Protein AF-A0A7V9H3V3-F1 (afdb_monomer_lite)

Sequence (67 aa):
MNGKDEPRLPRGYRLNEGQPDFVFLIRPDGSQAAVFSGLGASAGSIEETAQRDLQERPPEEEGVEGG

Foldseek 3Di:
DDDDQAAPADPQWDWDPVDCQWIFIAHNVRDTQDIDGNVPDGSVVSNVSRVVSVVPDDPPPPDDDDD

Structure (mmCIF, N/CA/C/O backbone):
data_AF-A0A7V9H3V3-F1
#
_entry.id   AF-A0A7V9H3V3-F1
#
loop_
_atom_site.group_PDB
_atom_site.id
_atom_site.type_symbol
_atom_site.label_atom_id
_atom_site.label_alt_id
_atom_site.label_comp_id
_atom_site.label_asym_id
_atom_site.label_entity_id
_atom_site.label_seq_id
_atom_site.pdbx_PDB_ins_code
_atom_site.Cartn_x
_atom_site.Cartn_y
_atom_site.Cartn_z
_atom_site.occupancy
_atom_site.B_iso_or_equiv
_atom_site.auth_seq_id
_atom_site.auth_comp_id
_atom_site.auth_asym_id
_atom_site.auth_atom_id
_atom_site.pdbx_PDB_model_num
ATOM 1 N N . MET A 1 1 ? 18.620 -14.171 -8.605 1.00 48.88 1 MET A N 1
ATOM 2 C CA . MET A 1 1 ? 17.143 -14.181 -8.599 1.00 48.88 1 MET A CA 1
ATOM 3 C C . MET A 1 1 ? 16.698 -14.749 -7.259 1.00 48.88 1 MET A C 1
ATOM 5 O O . MET A 1 1 ? 16.731 -15.959 -7.110 1.00 48.88 1 MET A O 1
ATOM 9 N N . ASN A 1 2 ? 16.432 -13.916 -6.248 1.00 35.25 2 ASN A N 1
ATOM 10 C CA . ASN A 1 2 ? 15.996 -14.402 -4.932 1.00 35.25 2 ASN A CA 1
ATOM 11 C C . ASN A 1 2 ? 15.173 -13.333 -4.195 1.00 35.25 2 ASN A C 1
ATOM 13 O O . ASN A 1 2 ? 15.743 -12.402 -3.642 1.00 35.25 2 ASN A O 1
ATOM 17 N N . GLY A 1 3 ? 13.850 -13.528 -4.176 1.00 42.00 3 GLY A N 1
ATOM 18 C CA . GLY A 1 3 ? 12.970 -13.117 -3.081 1.00 42.00 3 GLY A CA 1
ATOM 19 C C . GLY A 1 3 ? 12.287 -11.744 -3.153 1.00 42.00 3 GLY A C 1
ATOM 20 O O . GLY A 1 3 ? 12.783 -10.804 -2.555 1.00 42.00 3 GLY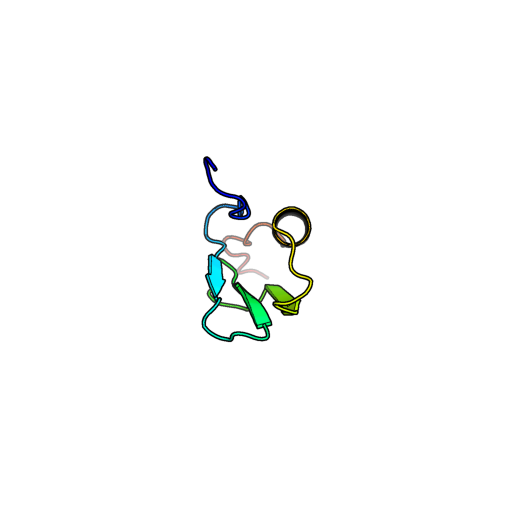 A O 1
ATOM 21 N N . LYS A 1 4 ? 11.054 -11.721 -3.678 1.00 54.75 4 LYS A N 1
ATOM 22 C CA . LYS A 1 4 ? 9.927 -10.939 -3.124 1.00 54.75 4 LYS A CA 1
ATOM 23 C C . LYS A 1 4 ? 10.045 -9.399 -3.153 1.00 54.75 4 LYS A C 1
ATOM 25 O O . LYS A 1 4 ? 10.091 -8.782 -2.096 1.00 54.75 4 LYS A O 1
ATOM 30 N N . ASP A 1 5 ? 9.927 -8.768 -4.321 1.00 63.47 5 ASP A N 1
ATOM 31 C CA . ASP A 1 5 ? 9.479 -7.359 -4.426 1.00 63.47 5 ASP A CA 1
ATOM 32 C C . ASP A 1 5 ? 7.957 -7.242 -4.172 1.00 63.47 5 ASP A C 1
ATOM 34 O O . ASP A 1 5 ? 7.223 -6.560 -4.882 1.00 63.47 5 ASP A O 1
ATOM 38 N N . GLU A 1 6 ? 7.451 -7.975 -3.180 1.00 73.88 6 GLU A N 1
ATOM 39 C CA . GLU A 1 6 ? 6.049 -7.923 -2.779 1.00 73.88 6 GLU A CA 1
ATOM 40 C C . GLU A 1 6 ? 5.910 -6.813 -1.726 1.00 73.88 6 GLU A C 1
ATOM 42 O O . GLU A 1 6 ? 6.628 -6.849 -0.718 1.00 73.88 6 GLU A O 1
ATOM 47 N N . PRO A 1 7 ? 5.031 -5.817 -1.929 1.00 81.81 7 PRO A N 1
ATOM 48 C CA . PRO A 1 7 ? 4.873 -4.717 -0.987 1.00 81.81 7 PRO A CA 1
ATOM 49 C C . PRO A 1 7 ? 4.478 -5.237 0.394 1.00 81.81 7 PRO A C 1
ATOM 51 O O . PRO A 1 7 ? 3.535 -6.019 0.542 1.00 81.81 7 PRO A O 1
ATOM 54 N N . ARG A 1 8 ? 5.178 -4.787 1.439 1.00 88.31 8 ARG A N 1
ATOM 55 C CA . ARG A 1 8 ? 4.887 -5.159 2.827 1.00 88.31 8 ARG A CA 1
ATOM 56 C C . ARG A 1 8 ? 3.726 -4.324 3.342 1.00 88.31 8 ARG A C 1
ATOM 58 O O . ARG A 1 8 ? 3.881 -3.308 4.017 1.00 88.31 8 ARG A O 1
ATOM 65 N N . LEU A 1 9 ? 2.534 -4.782 3.000 1.00 89.44 9 LEU A N 1
ATOM 66 C CA . LEU A 1 9 ? 1.308 -4.112 3.383 1.00 89.44 9 LEU A CA 1
ATOM 67 C C . LEU A 1 9 ? 1.050 -4.190 4.899 1.00 89.44 9 LEU A C 1
ATOM 69 O O . LEU A 1 9 ? 1.355 -5.209 5.533 1.00 89.44 9 LEU A O 1
ATOM 73 N N . PRO A 1 10 ? 0.437 -3.150 5.493 1.00 89.19 10 PRO A N 1
ATOM 74 C CA . PRO A 1 10 ? -0.053 -3.213 6.860 1.00 89.19 10 PRO A CA 1
ATOM 75 C C . PRO A 1 10 ? -1.102 -4.316 7.035 1.00 89.19 10 PRO A C 1
ATOM 77 O O . PRO A 1 10 ? -1.744 -4.768 6.084 1.00 89.19 10 PRO A O 1
ATOM 80 N N . ARG A 1 11 ? -1.308 -4.753 8.280 1.00 87.38 11 ARG A N 1
ATOM 81 C CA . ARG A 1 11 ? -2.184 -5.890 8.585 1.00 87.38 11 ARG A CA 1
ATOM 82 C C . ARG A 1 11 ? -3.597 -5.672 8.027 1.00 87.38 11 ARG A C 1
ATOM 84 O O . ARG A 1 11 ? -4.265 -4.706 8.371 1.00 87.38 11 ARG A O 1
ATOM 91 N N . GLY A 1 12 ? -4.045 -6.613 7.197 1.00 89.12 12 GLY A N 1
ATOM 92 C CA . GLY A 1 12 ? -5.381 -6.625 6.598 1.00 89.12 12 GLY A CA 1
ATOM 93 C C . GLY A 1 12 ? -5.486 -5.921 5.243 1.00 89.12 12 GLY A C 1
ATOM 94 O O . GLY A 1 12 ? -6.434 -6.208 4.518 1.00 89.12 12 GLY A O 1
ATOM 95 N N . TYR A 1 13 ? -4.510 -5.092 4.861 1.00 91.88 13 TYR A N 1
ATOM 96 C CA . TYR A 1 13 ? -4.432 -4.563 3.501 1.00 91.88 13 TYR A CA 1
ATOM 97 C C . TYR A 1 13 ? -4.033 -5.668 2.528 1.00 91.88 13 TYR A C 1
ATOM 99 O O . TYR A 1 13 ? -3.263 -6.571 2.869 1.00 91.88 13 TYR A O 1
ATOM 107 N N . ARG A 1 14 ? -4.567 -5.603 1.309 1.00 92.25 14 ARG A N 1
ATOM 108 C CA . ARG A 1 14 ? -4.290 -6.574 0.247 1.00 92.25 14 ARG A CA 1
ATOM 109 C C . ARG A 1 14 ? -4.183 -5.877 -1.096 1.00 92.25 14 ARG A C 1
ATOM 111 O O . ARG A 1 14 ? -4.832 -4.859 -1.319 1.00 92.25 14 ARG A O 1
ATOM 118 N N . LEU A 1 15 ? -3.404 -6.463 -1.995 1.00 89.38 15 LEU A N 1
ATOM 119 C CA . LEU A 1 15 ? -3.447 -6.093 -3.399 1.00 89.38 15 LEU A CA 1
ATOM 120 C C . LEU A 1 15 ? -4.494 -6.915 -4.138 1.00 89.38 15 LEU A C 1
ATOM 122 O O . LEU A 1 15 ? -4.642 -8.115 -3.907 1.00 89.38 15 LEU A O 1
ATOM 126 N N . ASN A 1 16 ? -5.198 -6.256 -5.047 1.00 88.25 16 ASN A N 1
ATOM 127 C CA . ASN A 1 16 ? -5.968 -6.908 -6.087 1.00 88.25 16 ASN A CA 1
ATOM 128 C C . ASN A 1 16 ? -5.294 -6.625 -7.435 1.00 88.25 16 ASN A C 1
ATOM 130 O O . ASN A 1 16 ? -5.405 -5.530 -7.985 1.00 88.25 16 ASN A O 1
ATOM 134 N N . GLU A 1 17 ? -4.583 -7.636 -7.930 1.00 81.62 17 GLU A N 1
ATOM 135 C CA . GLU A 1 17 ? -3.828 -7.639 -9.192 1.00 81.62 17 GLU A CA 1
ATOM 136 C C . GLU A 1 17 ? -4.615 -8.333 -10.319 1.00 81.62 17 GLU A C 1
ATOM 138 O O . GLU A 1 17 ? -4.055 -8.757 -11.326 1.00 81.62 17 GLU A O 1
ATOM 143 N N . GLY A 1 18 ? -5.939 -8.479 -10.172 1.00 76.56 18 GLY A N 1
ATOM 144 C CA . GLY A 1 18 ? -6.798 -9.131 -11.168 1.00 76.56 18 GLY A CA 1
ATOM 145 C C . GLY A 1 18 ? -6.924 -8.384 -12.505 1.00 76.56 18 GLY A C 1
ATOM 146 O O . GLY A 1 18 ? -7.680 -8.818 -13.375 1.00 76.56 18 GLY A O 1
ATOM 147 N N . GLN A 1 19 ? -6.234 -7.253 -12.674 1.00 76.31 19 GLN A N 1
ATOM 148 C CA . GLN A 1 19 ? -6.193 -6.454 -13.895 1.00 76.31 19 GLN A CA 1
ATOM 149 C C . GLN A 1 19 ? -4.727 -6.230 -14.306 1.00 76.31 19 GLN A C 1
ATOM 151 O O . GLN A 1 19 ? -3.925 -5.822 -13.472 1.00 76.31 19 GLN A O 1
ATOM 156 N N . PRO A 1 20 ? -4.360 -6.448 -15.581 1.00 76.69 20 PRO A N 1
ATOM 157 C CA . PRO A 1 20 ? -2.976 -6.280 -16.032 1.00 76.69 20 PRO A CA 1
ATOM 158 C C . PRO A 1 20 ? -2.511 -4.816 -16.001 1.00 76.69 20 PRO A C 1
ATOM 160 O O . PRO A 1 20 ? -1.331 -4.542 -15.802 1.00 76.69 20 PRO A O 1
ATOM 163 N N . ASP A 1 21 ? -3.438 -3.872 -16.167 1.00 87.19 21 ASP A N 1
ATOM 164 C CA . ASP A 1 21 ? -3.134 -2.442 -16.246 1.00 87.19 21 ASP A CA 1
ATOM 165 C C . ASP A 1 21 ? -3.237 -1.716 -14.901 1.00 87.19 21 ASP A C 1
ATOM 167 O O . ASP A 1 21 ? -2.775 -0.580 -14.786 1.00 87.19 21 ASP A O 1
ATOM 171 N N . PHE A 1 22 ? -3.820 -2.348 -13.877 1.00 88.00 22 PHE A N 1
ATOM 172 C CA . PHE A 1 22 ? -4.120 -1.698 -12.603 1.00 88.00 22 PHE A CA 1
ATOM 173 C C . PHE A 1 22 ? -3.905 -2.620 -11.410 1.00 88.00 22 PHE A C 1
ATOM 175 O O . PHE A 1 22 ? -4.384 -3.750 -11.375 1.00 88.00 22 PHE A O 1
ATOM 182 N N . VAL A 1 23 ? -3.261 -2.073 -10.385 1.00 89.44 23 VAL A N 1
ATOM 183 C CA . VAL A 1 23 ? -3.114 -2.699 -9.075 1.00 89.44 23 VAL A CA 1
ATOM 184 C C . VAL A 1 23 ? -3.954 -1.900 -8.089 1.00 89.44 23 VAL A C 1
ATOM 186 O O . VAL A 1 23 ? -3.737 -0.702 -7.898 1.00 89.44 23 VAL A O 1
ATOM 189 N N . PHE A 1 24 ? -4.920 -2.558 -7.456 1.00 91.88 24 PHE A N 1
ATOM 190 C CA . PHE A 1 24 ? -5.784 -1.922 -6.465 1.00 91.88 24 PHE A CA 1
ATOM 191 C C . PHE A 1 2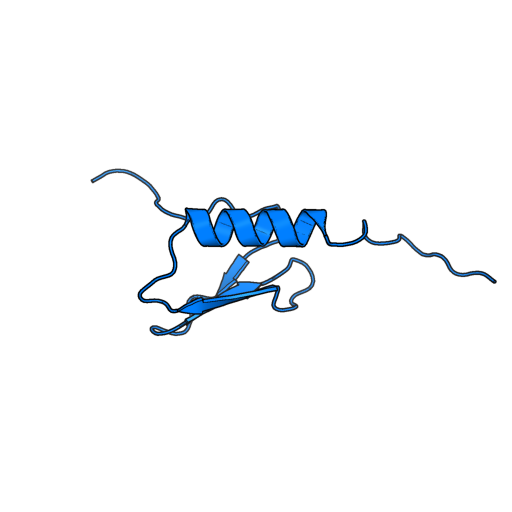4 ? -5.298 -2.267 -5.064 1.00 91.88 24 PHE A C 1
ATOM 193 O O . PHE A 1 24 ? -5.136 -3.440 -4.730 1.00 91.88 24 PHE A O 1
ATOM 200 N N . LEU A 1 25 ? -5.109 -1.251 -4.228 1.00 92.69 25 LEU A N 1
ATOM 201 C CA . LEU A 1 25 ? -4.859 -1.433 -2.806 1.00 92.69 25 LEU A CA 1
ATOM 202 C C . LEU A 1 25 ? -6.199 -1.467 -2.073 1.00 92.69 25 LEU A C 1
ATOM 204 O O . LEU A 1 25 ? -6.937 -0.480 -2.063 1.00 92.69 25 LEU A O 1
ATOM 2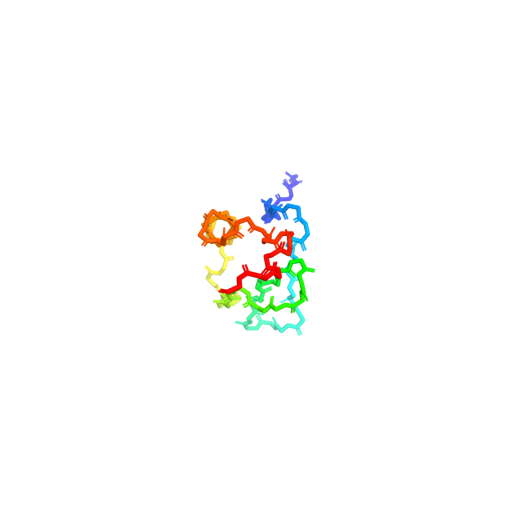08 N N . ILE A 1 26 ? -6.502 -2.605 -1.462 1.00 93.81 26 ILE A N 1
ATOM 209 C CA . ILE A 1 26 ? -7.751 -2.870 -0.754 1.00 93.81 26 ILE A CA 1
ATOM 210 C C . ILE A 1 26 ? -7.489 -2.842 0.750 1.00 93.81 26 ILE A C 1
ATOM 212 O O . ILE A 1 26 ? -6.542 -3.462 1.241 1.00 93.81 26 ILE A O 1
ATOM 216 N N . ARG A 1 27 ? -8.334 -2.109 1.471 1.00 92.44 27 ARG A N 1
ATOM 217 C CA . ARG A 1 27 ? -8.323 -1.982 2.928 1.00 92.44 27 ARG A CA 1
ATOM 218 C C . ARG A 1 27 ? -8.840 -3.257 3.606 1.00 92.44 27 ARG A C 1
ATOM 220 O O . ARG A 1 27 ? -9.534 -4.053 2.972 1.00 92.44 27 ARG A O 1
ATOM 227 N N . PRO A 1 28 ? -8.589 -3.426 4.917 1.00 90.06 28 PRO A N 1
ATOM 228 C CA . PRO A 1 28 ? -9.142 -4.540 5.687 1.00 90.06 28 PRO A CA 1
ATOM 229 C C . PRO A 1 28 ? -10.677 -4.621 5.669 1.00 90.06 28 PRO A C 1
ATOM 231 O O . PRO A 1 28 ? -11.216 -5.722 5.735 1.00 90.06 28 PRO A O 1
ATOM 234 N N . ASP A 1 29 ? -11.371 -3.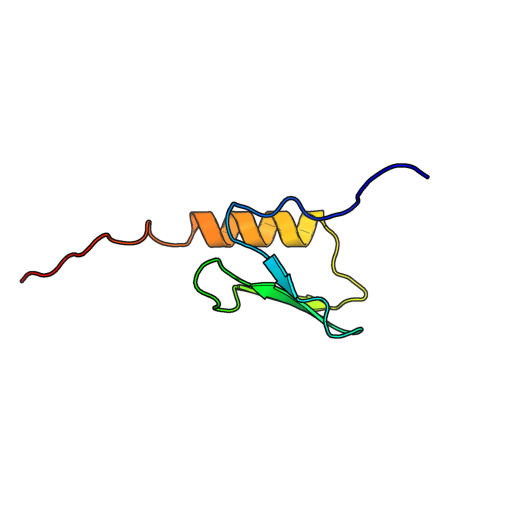481 5.560 1.00 88.56 29 ASP A N 1
ATOM 235 C CA . ASP A 1 29 ? -12.839 -3.410 5.500 1.00 88.56 29 ASP A CA 1
ATOM 236 C C . ASP A 1 29 ? -13.414 -3.787 4.118 1.00 88.56 29 ASP A C 1
ATOM 238 O O . ASP A 1 29 ? -14.624 -3.911 3.954 1.00 88.56 29 ASP A O 1
ATOM 242 N N . GLY A 1 30 ? -12.545 -3.999 3.123 1.00 89.56 30 GLY A N 1
ATOM 243 C CA . GLY A 1 30 ? -12.917 -4.306 1.743 1.00 89.56 30 GLY A CA 1
ATOM 244 C C . GLY A 1 30 ? -13.030 -3.081 0.833 1.00 89.56 30 GLY A C 1
ATOM 245 O O . GLY A 1 30 ? -13.086 -3.251 -0.385 1.00 89.56 30 GLY A O 1
ATOM 246 N N . SER A 1 31 ? -13.005 -1.857 1.373 1.00 90.25 31 SER A N 1
ATOM 247 C CA . SER A 1 31 ? -12.954 -0.635 0.564 1.00 90.25 31 SER A CA 1
ATOM 248 C C . SER A 1 31 ? -11.615 -0.458 -0.150 1.00 90.25 31 SER A C 1
ATOM 250 O O . SER A 1 31 ? -10.564 -0.912 0.300 1.00 90.25 31 SER A O 1
ATOM 252 N N . GLN A 1 32 ? -11.634 0.263 -1.266 1.00 92.94 32 GLN A N 1
ATOM 253 C CA . GLN A 1 32 ? -10.428 0.613 -2.008 1.00 92.94 32 GLN A CA 1
ATOM 254 C C . GLN A 1 32 ? -9.718 1.809 -1.353 1.00 92.94 32 GLN A C 1
ATOM 256 O O . GLN A 1 32 ? -10.320 2.869 -1.195 1.00 92.94 32 GLN A O 1
ATOM 261 N N . ALA A 1 33 ? -8.435 1.653 -1.019 1.00 91.31 33 ALA A N 1
ATOM 262 C CA . ALA A 1 33 ? -7.582 2.746 -0.546 1.00 91.31 33 ALA A CA 1
ATOM 263 C C . ALA A 1 33 ? -6.998 3.553 -1.715 1.00 91.31 33 ALA A C 1
ATOM 265 O O . ALA A 1 33 ? -7.049 4.779 -1.711 1.00 91.31 33 ALA A O 1
ATOM 266 N N . ALA A 1 34 ? -6.446 2.870 -2.725 1.00 91.56 34 ALA A N 1
ATOM 267 C CA . ALA A 1 34 ? -5.756 3.507 -3.847 1.00 91.56 34 ALA A CA 1
ATOM 268 C C . ALA A 1 34 ? -5.736 2.623 -5.104 1.00 91.56 34 ALA A C 1
ATOM 270 O O . ALA A 1 34 ? -5.943 1.409 -5.030 1.00 91.56 34 ALA A O 1
ATOM 271 N N . VAL A 1 35 ? -5.454 3.244 -6.253 1.00 91.75 35 VAL A N 1
ATOM 272 C CA . VAL A 1 35 ? -5.211 2.565 -7.536 1.00 91.75 35 VAL A C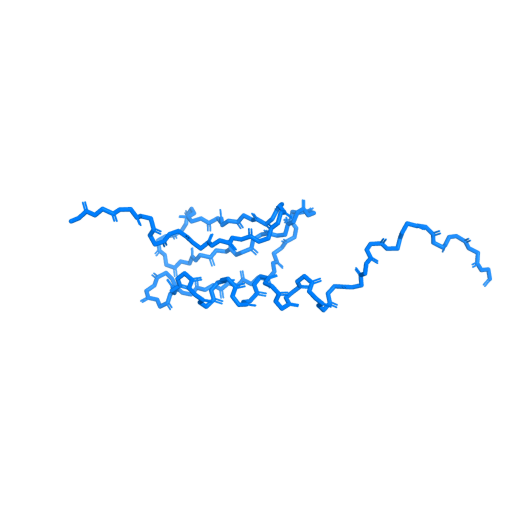A 1
ATOM 273 C C . VAL A 1 35 ? -3.848 2.978 -8.059 1.00 91.75 35 VAL A C 1
ATOM 275 O O . VAL A 1 35 ? -3.530 4.166 -8.096 1.00 91.75 35 VAL A O 1
ATOM 278 N N . PHE A 1 36 ? -3.073 1.999 -8.505 1.00 88.69 36 PHE A N 1
ATOM 279 C CA . PHE A 1 36 ? -1.789 2.200 -9.157 1.00 88.69 36 PHE A CA 1
ATOM 280 C C . PHE A 1 36 ? -1.853 1.662 -10.581 1.00 88.69 36 PHE A C 1
ATOM 282 O O . PHE A 1 36 ? -2.489 0.640 -10.837 1.00 88.69 36 PHE A O 1
ATOM 289 N N . SER A 1 37 ? -1.163 2.317 -11.510 1.00 85.31 37 SER A N 1
ATOM 290 C CA . SER A 1 37 ? -0.967 1.767 -12.852 1.00 85.31 37 SER A CA 1
ATOM 291 C C . SER A 1 37 ? -0.028 0.565 -12.775 1.00 85.31 37 SER A C 1
ATOM 293 O O . SER A 1 37 ? 1.081 0.701 -12.263 1.00 85.31 37 SER A O 1
ATOM 295 N N . GLY A 1 38 ? -0.411 -0.581 -13.336 1.00 78.81 38 GLY A N 1
ATOM 296 C CA . GLY A 1 38 ? 0.382 -1.819 -13.324 1.00 78.81 38 GLY A CA 1
ATOM 297 C C . GLY A 1 38 ? 1.780 -1.674 -13.939 1.00 78.81 38 GLY A C 1
ATOM 298 O O . GLY A 1 38 ? 2.694 -2.404 -13.579 1.00 78.81 38 GLY A O 1
ATOM 299 N N . LEU A 1 39 ? 1.984 -0.671 -14.801 1.00 76.00 39 LEU A N 1
ATOM 300 C CA . LEU A 1 39 ? 3.279 -0.346 -15.413 1.00 76.00 39 LEU A CA 1
ATOM 301 C C . LEU A 1 39 ? 4.206 0.523 -14.539 1.00 76.00 39 LEU A C 1
ATOM 303 O O . LEU A 1 39 ? 5.386 0.649 -14.855 1.00 76.00 39 LEU A O 1
ATOM 307 N N . GLY A 1 40 ? 3.690 1.156 -13.481 1.00 71.81 40 GLY A N 1
ATOM 308 C CA . GLY A 1 40 ? 4.441 2.085 -12.621 1.00 71.81 40 GLY A CA 1
ATOM 309 C C . GLY A 1 40 ? 4.275 1.831 -11.122 1.00 71.81 40 GLY A C 1
ATOM 310 O O . GLY A 1 40 ? 4.800 2.589 -10.307 1.00 71.81 40 GLY A O 1
ATOM 311 N N . ALA A 1 41 ? 3.532 0.790 -10.753 1.00 81.00 41 ALA A N 1
ATOM 312 C CA . ALA A 1 41 ? 3.310 0.396 -9.376 1.00 81.00 41 ALA A CA 1
ATOM 313 C C . ALA A 1 41 ? 4.566 -0.296 -8.828 1.00 81.00 41 ALA A C 1
ATOM 315 O O . ALA A 1 41 ? 4.806 -1.474 -9.081 1.00 81.00 41 ALA A O 1
ATOM 316 N N . SER A 1 42 ? 5.373 0.444 -8.074 1.00 86.31 42 SER A N 1
ATOM 317 C CA . SER A 1 42 ? 6.494 -0.120 -7.318 1.00 86.31 42 SER A CA 1
ATOM 318 C C . SER A 1 42 ? 6.038 -0.527 -5.921 1.00 86.31 42 SER A C 1
ATOM 320 O O . SER A 1 42 ? 5.251 0.192 -5.299 1.00 86.31 42 SER A O 1
ATOM 322 N N . ALA A 1 43 ? 6.597 -1.618 -5.388 1.00 85.62 43 ALA A N 1
ATOM 323 C CA . ALA A 1 43 ? 6.311 -2.095 -4.033 1.00 85.62 43 ALA A CA 1
ATOM 324 C C . ALA A 1 43 ? 6.414 -0.970 -2.984 1.00 85.62 43 ALA A C 1
ATOM 326 O O . ALA A 1 43 ? 5.457 -0.725 -2.254 1.00 85.62 43 ALA A O 1
ATOM 327 N N . GLY A 1 44 ? 7.495 -0.182 -3.017 1.00 87.88 44 GLY A N 1
ATOM 328 C CA . GLY A 1 44 ? 7.691 0.929 -2.080 1.00 87.88 44 GLY A CA 1
ATOM 329 C C . GLY A 1 44 ? 6.608 2.018 -2.142 1.00 87.88 44 GLY A C 1
ATOM 330 O O . GLY A 1 44 ? 6.199 2.533 -1.106 1.00 87.88 44 GLY A O 1
ATOM 331 N N . SER A 1 45 ? 6.087 2.344 -3.331 1.00 89.44 45 SER A N 1
ATOM 332 C CA . SER A 1 45 ? 5.008 3.336 -3.484 1.00 89.44 45 SER A CA 1
ATOM 333 C C . SER A 1 45 ? 3.680 2.828 -2.924 1.00 89.44 45 SER A C 1
ATOM 335 O O . SER A 1 45 ? 2.914 3.588 -2.327 1.00 89.44 45 SER A O 1
ATOM 337 N N . ILE A 1 46 ? 3.416 1.534 -3.099 1.00 90.31 46 ILE A N 1
ATOM 338 C CA . ILE A 1 46 ? 2.238 0.866 -2.547 1.00 90.31 46 ILE A CA 1
ATOM 339 C C . ILE A 1 46 ? 2.340 0.813 -1.017 1.00 90.31 46 ILE A C 1
ATOM 341 O O . ILE A 1 46 ? 1.374 1.145 -0.333 1.00 90.31 46 ILE A O 1
ATOM 345 N N . GLU A 1 47 ? 3.501 0.433 -0.479 1.00 92.25 47 GLU A N 1
ATOM 346 C CA . GLU A 1 47 ? 3.765 0.385 0.964 1.00 92.25 47 GLU A CA 1
ATOM 347 C C . GLU A 1 47 ? 3.581 1.751 1.621 1.00 92.25 47 GLU A C 1
ATOM 349 O O . GLU A 1 47 ? 2.858 1.857 2.612 1.00 92.25 47 GLU A O 1
ATOM 354 N N . GLU A 1 48 ? 4.182 2.797 1.048 1.00 91.06 48 GLU A N 1
ATOM 355 C CA . GLU A 1 48 ? 4.055 4.162 1.560 1.00 91.06 48 GLU A CA 1
ATOM 356 C C . GLU A 1 48 ? 2.590 4.601 1.572 1.00 91.06 48 GLU A C 1
ATOM 358 O O . GLU A 1 48 ? 2.100 5.103 2.583 1.00 91.06 48 GLU A O 1
ATOM 363 N N . THR A 1 49 ? 1.859 4.345 0.486 1.00 92.56 49 THR A N 1
ATOM 364 C CA . THR A 1 49 ? 0.437 4.698 0.396 1.00 92.56 49 THR A CA 1
ATOM 365 C C . THR A 1 49 ? -0.395 3.939 1.426 1.00 92.56 49 THR A C 1
ATOM 367 O O . THR A 1 49 ? -1.225 4.541 2.098 1.00 92.56 49 THR A O 1
ATOM 370 N N . ALA A 1 50 ? -0.161 2.636 1.600 1.00 92.06 50 ALA A N 1
ATOM 371 C CA . ALA A 1 50 ? -0.887 1.829 2.575 1.00 92.06 50 ALA A CA 1
ATOM 372 C C . ALA A 1 50 ? -0.592 2.255 4.020 1.00 92.06 50 ALA A C 1
ATOM 374 O O . ALA A 1 50 ? -1.492 2.283 4.859 1.00 92.06 50 ALA A O 1
ATOM 375 N N . GLN A 1 51 ? 0.659 2.610 4.323 1.00 91.75 51 GLN A N 1
ATOM 376 C CA . GLN A 1 51 ? 1.025 3.135 5.636 1.00 91.75 51 GLN A CA 1
ATOM 377 C C . GLN A 1 51 ? 0.430 4.515 5.891 1.00 91.75 51 GLN A C 1
ATOM 379 O O . GLN A 1 51 ? -0.016 4.781 7.006 1.00 91.75 51 GLN A O 1
ATOM 384 N N . ARG A 1 52 ? 0.434 5.400 4.893 1.00 91.94 52 ARG A N 1
ATOM 385 C CA . ARG A 1 52 ? -0.197 6.717 4.998 1.00 91.94 52 ARG A CA 1
ATOM 386 C C . ARG A 1 52 ? -1.698 6.590 5.220 1.00 91.94 52 ARG A C 1
ATOM 388 O O . ARG A 1 52 ? -2.185 7.128 6.203 1.00 91.94 52 ARG A O 1
ATOM 395 N N . ASP A 1 53 ? -2.384 5.771 4.424 1.00 90.94 53 ASP A N 1
ATOM 396 C CA . ASP A 1 53 ? -3.817 5.495 4.594 1.00 90.94 53 ASP A CA 1
ATOM 397 C C . ASP A 1 53 ? -4.131 4.968 6.001 1.00 90.94 53 ASP A C 1
ATOM 399 O O . ASP A 1 53 ? -5.055 5.447 6.648 1.00 90.94 53 ASP A O 1
ATOM 403 N N . LEU A 1 54 ? -3.321 4.043 6.530 1.00 88.25 54 LEU A N 1
ATOM 404 C CA . LEU A 1 54 ? -3.491 3.538 7.894 1.00 88.25 54 LEU A CA 1
ATOM 405 C C . LEU A 1 54 ? -3.293 4.616 8.972 1.00 88.25 54 LEU A C 1
ATOM 407 O O . LEU A 1 54 ? -3.994 4.584 9.976 1.00 88.25 54 LEU A O 1
ATOM 411 N N . GLN A 1 55 ? -2.334 5.527 8.795 1.00 88.50 55 GLN A N 1
ATOM 412 C CA . GLN A 1 55 ? -2.066 6.614 9.747 1.00 88.50 55 GLN A CA 1
ATOM 413 C C . GLN A 1 55 ? -3.117 7.727 9.676 1.00 88.50 55 GLN A C 1
ATOM 415 O O . GLN A 1 55 ? -3.407 8.363 10.685 1.00 88.50 55 GLN A O 1
ATOM 420 N N . GLU A 1 56 ? -3.651 7.981 8.481 1.00 86.75 56 GLU A N 1
ATOM 421 C CA . GLU A 1 56 ? -4.682 8.987 8.219 1.00 86.75 56 GLU A CA 1
ATOM 422 C C . GLU A 1 56 ? -6.087 8.465 8.543 1.00 86.75 56 GLU A C 1
ATOM 424 O O . GLU A 1 56 ? -6.999 9.258 8.788 1.00 86.75 56 GLU A O 1
ATOM 429 N N . ARG A 1 57 ? -6.277 7.138 8.589 1.00 75.38 57 ARG A N 1
ATOM 430 C CA . ARG A 1 57 ? -7.503 6.551 9.121 1.00 75.38 57 ARG A CA 1
ATOM 431 C C . ARG A 1 57 ? -7.618 6.916 10.601 1.00 75.38 57 ARG A C 1
ATOM 433 O O . ARG A 1 57 ? -6.680 6.665 11.362 1.00 75.38 57 ARG A O 1
ATOM 440 N N . PRO A 1 58 ? -8.775 7.437 11.044 1.00 68.44 58 PRO A N 1
ATOM 441 C CA . PRO A 1 58 ? -9.050 7.465 12.468 1.00 68.44 58 PRO A CA 1
ATOM 442 C C . PRO A 1 58 ? -8.919 6.026 12.995 1.00 68.44 58 PRO A C 1
ATOM 444 O O . PRO A 1 58 ? -9.287 5.090 12.265 1.00 68.44 58 PRO A O 1
ATOM 447 N N . PRO A 1 59 ? -8.380 5.817 14.216 1.00 61.38 59 PRO A N 1
ATOM 448 C CA . PRO A 1 59 ? -8.510 4.517 14.862 1.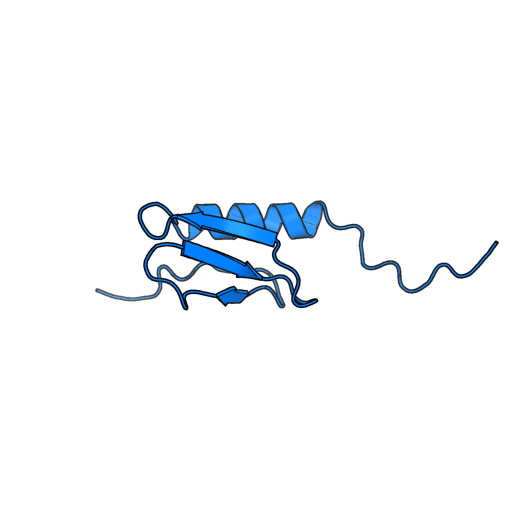00 61.38 59 PRO A CA 1
ATOM 449 C C . PRO A 1 59 ? -9.989 4.174 14.772 1.00 61.38 59 PRO A C 1
ATOM 451 O O . PRO A 1 59 ? -10.804 5.060 15.020 1.00 61.38 59 PRO A O 1
ATOM 454 N N . GLU A 1 60 ? -10.321 2.975 14.291 1.00 58.62 60 GLU A N 1
ATOM 455 C CA . GLU A 1 60 ? -11.712 2.539 14.183 1.00 58.62 60 GLU A CA 1
ATOM 456 C C . GLU A 1 60 ? -12.375 2.898 15.507 1.00 58.62 60 GLU A C 1
ATOM 458 O O . GLU A 1 60 ? -11.993 2.345 16.538 1.00 58.62 60 GLU A O 1
ATOM 463 N N . GLU A 1 61 ? -13.225 3.933 15.500 1.00 52.66 61 GLU A N 1
ATOM 464 C CA . GLU A 1 61 ? -13.926 4.352 16.697 1.00 52.66 61 GLU A CA 1
ATOM 465 C C . GLU A 1 61 ? -14.796 3.157 17.041 1.00 52.66 61 GLU A C 1
ATOM 467 O O . GLU A 1 61 ? -15.808 2.882 16.394 1.00 52.66 61 GLU A O 1
ATOM 472 N N . GLU A 1 62 ? -14.325 2.377 18.006 1.00 54.91 62 GLU A N 1
ATOM 473 C CA . GLU A 1 62 ? -15.125 1.418 18.725 1.00 54.91 62 GLU A CA 1
ATOM 474 C C . GLU A 1 62 ? -16.234 2.245 19.381 1.00 54.91 62 GLU A C 1
ATOM 476 O O . GLU A 1 62 ? -16.023 2.842 20.427 1.00 54.91 62 GLU A O 1
ATOM 481 N N . GLY A 1 63 ? -17.349 2.392 18.661 1.00 57.78 63 GLY A N 1
ATOM 482 C CA . GLY A 1 63 ? -18.598 3.025 19.071 1.00 57.78 63 GLY A CA 1
ATOM 483 C C . GLY A 1 63 ? -18.487 4.266 19.960 1.00 57.78 63 GLY A C 1
ATOM 484 O O . GLY A 1 63 ? -18.403 4.154 21.179 1.00 57.78 63 GLY A O 1
ATOM 485 N N . VAL A 1 64 ? -18.717 5.448 19.390 1.00 52.44 64 VAL A N 1
ATOM 486 C CA . VAL A 1 64 ? -19.419 6.497 20.143 1.00 52.44 64 VAL A CA 1
ATOM 487 C C . VAL A 1 64 ? -20.864 6.575 19.662 1.00 52.44 64 VAL A C 1
ATOM 489 O O . VAL A 1 64 ? -21.249 7.373 18.813 1.00 52.44 64 VAL A O 1
ATOM 492 N N . GLU A 1 65 ? -21.684 5.680 20.213 1.00 65.94 65 GLU A N 1
ATOM 493 C CA . GLU A 1 65 ? -23.085 6.002 20.464 1.00 65.94 65 GLU A CA 1
ATOM 494 C C . GLU A 1 65 ? -23.133 7.048 21.598 1.00 65.94 65 GLU A C 1
ATOM 496 O O . GLU A 1 65 ? -22.610 6.804 22.685 1.00 65.94 65 GLU A O 1
ATOM 501 N N . GLY A 1 66 ? -23.781 8.194 21.365 1.00 54.88 66 GLY A N 1
ATOM 502 C CA . GLY A 1 66 ? -24.106 9.204 22.389 1.00 54.88 66 GLY A CA 1
ATOM 503 C C . GLY A 1 66 ? -23.295 10.504 22.259 1.00 54.88 66 GLY A C 1
ATOM 504 O O . GLY A 1 66 ? -22.072 10.469 22.221 1.00 54.88 66 GLY A O 1
ATOM 505 N N . GLY A 1 67 ? -23.900 11.693 22.195 1.00 39.97 67 GLY A N 1
ATOM 506 C CA . GLY A 1 67 ? -25.294 12.087 22.423 1.00 39.97 67 GLY A CA 1
ATOM 507 C C . GLY A 1 67 ? -25.545 13.540 22.029 1.00 39.97 67 GLY A C 1
ATOM 508 O O . GLY A 1 67 ? -24.670 14.134 21.360 1.00 39.97 67 GLY A O 1
#

pLDDT: mean 79.81, std 15.32, range [35.25, 93.81]

Secondary structure (DSSP, 8-state):
--S-----PPTT-EEE--SSSEEEEE-TTS-EEEEEETTT--HHHHHHHHHHHHHHSPP--------

Radius of gyration: 14.33 Å; chains: 1; bounding box: 42×26×39 Å